Protein AF-A0A7X3R872-F1 (afdb_monomer_lite)

Sequence (64 aa):
MDIDQAVTLTQDRLAQEGDTMGELLGHFRDRISPILIGDPEWKRILDCAGKLPITLGALPFGFE

pLDDT: mean 83.24, std 11.64, range [41.97, 95.62]

Secondary structure (DSSP, 8-state):
--HHHHHHHHHHHHHHH-SBHHHHHHHTGGGS-TTTS-HHHHHHHHHHHTTSBGGGGGS-----

Foldseek 3Di:
DDLVVQLVVVLVVQVVVDFWQLSVVVVCPVVDDCVVPPPVRNVVVSVVGRVHGSSVVSDPPDDD

Structure (mmCIF, N/CA/C/O backbone):
data_AF-A0A7X3R872-F1
#
_entry.id   AF-A0A7X3R872-F1
#
loop_
_atom_site.group_PDB
_atom_site.id
_atom_site.type_symbol
_atom_site.label_atom_id
_atom_site.label_alt_id
_atom_site.label_comp_id
_atom_site.label_asym_id
_atom_site.label_entity_id
_atom_site.label_seq_id
_atom_site.pdbx_PDB_ins_code
_atom_site.Cartn_x
_atom_site.Cartn_y
_atom_site.Cartn_z
_atom_site.occupancy
_atom_site.B_iso_or_equiv
_atom_site.auth_seq_id
_atom_site.auth_comp_id
_atom_site.auth_asym_id
_atom_site.auth_atom_id
_atom_site.pdbx_PDB_model_num
ATOM 1 N N . MET A 1 1 ? 4.925 -18.967 -21.296 1.00 60.16 1 MET A N 1
ATOM 2 C CA . MET A 1 1 ? 5.446 -17.652 -20.882 1.00 60.16 1 MET A CA 1
ATOM 3 C C . MET A 1 1 ? 6.460 -17.928 -19.795 1.00 60.16 1 MET A C 1
ATOM 5 O O . MET A 1 1 ? 6.135 -18.711 -18.910 1.00 60.16 1 MET A O 1
ATOM 9 N N . ASP A 1 2 ? 7.677 -17.417 -19.942 1.00 82.00 2 ASP A N 1
ATOM 10 C CA . ASP A 1 2 ? 8.750 -17.592 -18.959 1.00 82.00 2 ASP A CA 1
ATOM 11 C C . ASP A 1 2 ? 8.409 -16.803 -17.677 1.00 82.00 2 ASP A C 1
ATOM 13 O O . ASP A 1 2 ? 7.803 -15.730 -17.768 1.00 82.00 2 ASP A O 1
ATOM 17 N N . ILE A 1 3 ? 8.730 -17.346 -16.499 1.00 73.88 3 ILE A N 1
ATOM 18 C CA . ILE A 1 3 ? 8.447 -16.711 -15.200 1.00 73.88 3 ILE A CA 1
ATOM 19 C C . ILE A 1 3 ? 9.210 -15.390 -15.099 1.00 73.88 3 ILE A C 1
ATOM 21 O O . ILE A 1 3 ? 8.634 -14.394 -14.666 1.00 73.88 3 ILE A O 1
ATOM 25 N N . ASP A 1 4 ? 10.446 -15.344 -15.596 1.00 76.44 4 ASP A N 1
ATOM 26 C CA . ASP A 1 4 ? 11.256 -14.125 -15.580 1.00 76.44 4 ASP A CA 1
ATOM 27 C C . ASP A 1 4 ? 10.623 -13.019 -16.437 1.00 76.44 4 ASP A C 1
ATOM 29 O O . ASP A 1 4 ? 10.509 -11.871 -16.007 1.00 76.44 4 ASP A O 1
ATOM 33 N N . GLN A 1 5 ? 10.085 -13.374 -17.610 1.00 78.12 5 GLN A N 1
ATOM 34 C CA . GLN A 1 5 ? 9.325 -12.434 -18.445 1.00 78.12 5 GLN A CA 1
ATOM 35 C C . GLN A 1 5 ? 8.061 -11.927 -17.748 1.00 78.12 5 GLN A C 1
ATOM 37 O O . GLN A 1 5 ? 7.704 -10.758 -17.895 1.00 78.12 5 GLN A O 1
ATOM 42 N N . ALA A 1 6 ? 7.373 -12.793 -17.002 1.00 76.56 6 ALA A N 1
ATOM 43 C CA . ALA A 1 6 ? 6.176 -12.414 -16.264 1.00 76.56 6 ALA A CA 1
ATOM 44 C C . ALA A 1 6 ? 6.500 -11.411 -15.143 1.00 76.56 6 ALA A C 1
ATOM 46 O O . ALA A 1 6 ? 5.754 -10.449 -14.944 1.00 76.56 6 ALA A O 1
ATOM 47 N N . VAL A 1 7 ? 7.627 -11.603 -14.450 1.00 78.69 7 VAL A N 1
ATOM 48 C CA . VAL A 1 7 ? 8.096 -10.710 -13.383 1.00 78.69 7 VAL A CA 1
ATOM 49 C C . VAL A 1 7 ? 8.461 -9.344 -13.951 1.00 78.69 7 VAL A C 1
ATOM 51 O O . VAL A 1 7 ? 7.948 -8.342 -13.459 1.00 78.69 7 VAL A O 1
ATOM 54 N N . THR A 1 8 ? 9.256 -9.283 -15.024 1.00 79.44 8 THR A N 1
ATOM 55 C CA . THR A 1 8 ? 9.648 -8.006 -15.645 1.00 79.44 8 THR A CA 1
ATOM 56 C C . THR A 1 8 ? 8.436 -7.212 -16.133 1.00 79.44 8 THR A C 1
ATOM 58 O O . THR A 1 8 ? 8.302 -6.036 -15.812 1.00 79.44 8 THR A O 1
ATOM 61 N N . LEU A 1 9 ? 7.488 -7.864 -16.815 1.00 80.56 9 LEU A N 1
ATOM 62 C CA . LEU A 1 9 ? 6.255 -7.206 -17.268 1.00 80.56 9 LEU A CA 1
ATOM 63 C C . LEU A 1 9 ? 5.414 -6.668 -16.103 1.00 80.56 9 LEU A C 1
ATOM 65 O O . LEU A 1 9 ? 4.781 -5.618 -16.217 1.00 80.56 9 LEU A O 1
ATOM 69 N N . THR A 1 10 ? 5.399 -7.383 -14.978 1.00 79.00 10 THR A N 1
ATOM 70 C CA . THR A 1 10 ? 4.662 -6.964 -13.781 1.00 79.00 10 THR A CA 1
ATOM 71 C C . THR A 1 10 ? 5.373 -5.808 -13.074 1.00 79.00 10 THR A C 1
ATOM 73 O O . THR A 1 10 ? 4.704 -4.889 -12.613 1.00 79.00 10 THR A O 1
ATOM 76 N N . GLN A 1 11 ? 6.710 -5.799 -13.037 1.00 78.88 11 GLN A N 1
ATOM 77 C CA . GLN A 1 11 ? 7.502 -4.682 -12.508 1.00 78.88 11 GLN A CA 1
ATOM 78 C C . GLN A 1 11 ? 7.282 -3.403 -13.312 1.00 78.88 11 GLN A C 1
ATOM 80 O O . GLN A 1 11 ? 6.984 -2.368 -12.718 1.00 78.88 11 GLN A O 1
ATOM 85 N N . ASP A 1 12 ? 7.365 -3.488 -14.642 1.00 78.81 12 ASP A N 1
ATOM 86 C CA . ASP A 1 12 ? 7.154 -2.346 -15.537 1.00 78.81 12 ASP A CA 1
ATOM 87 C C . ASP A 1 12 ? 5.747 -1.770 -15.388 1.00 78.81 12 ASP A C 1
ATOM 89 O O . ASP A 1 12 ? 5.559 -0.554 -15.385 1.00 78.81 12 ASP A O 1
ATOM 93 N N . ARG A 1 13 ? 4.745 -2.640 -15.226 1.00 79.38 13 ARG A N 1
ATOM 94 C CA . ARG A 1 13 ? 3.368 -2.209 -14.998 1.00 79.38 13 ARG A CA 1
ATOM 95 C C . ARG A 1 13 ? 3.188 -1.564 -13.621 1.00 79.38 13 ARG A C 1
ATOM 97 O O . ARG A 1 13 ? 2.560 -0.517 -13.534 1.00 79.38 13 ARG A O 1
ATOM 104 N N . LEU A 1 14 ? 3.734 -2.154 -12.558 1.00 78.56 14 LEU 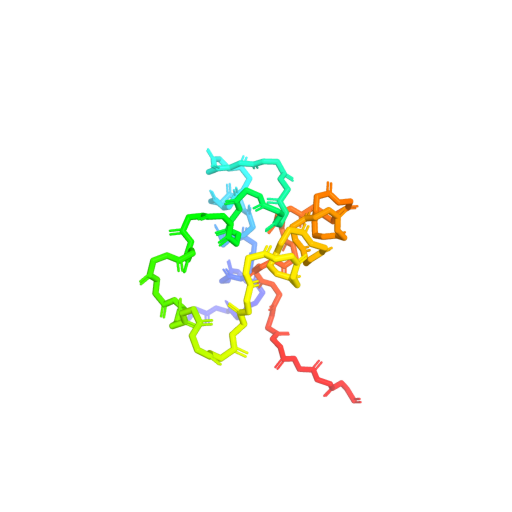A N 1
ATOM 105 C CA . LEU A 1 14 ? 3.633 -1.594 -11.205 1.00 78.56 14 LEU A CA 1
ATOM 106 C C . LEU A 1 14 ? 4.336 -0.239 -11.097 1.00 78.56 14 LEU A C 1
ATOM 108 O O . LEU A 1 14 ? 3.796 0.667 -10.474 1.00 78.56 14 LEU A O 1
ATOM 112 N N . ALA A 1 15 ? 5.479 -0.066 -11.764 1.00 75.94 15 ALA A N 1
ATOM 113 C CA . ALA A 1 15 ? 6.183 1.213 -11.832 1.00 75.94 15 ALA A CA 1
ATOM 114 C C . ALA A 1 15 ? 5.374 2.327 -12.531 1.00 75.94 15 ALA A C 1
ATOM 116 O O . ALA A 1 15 ? 5.695 3.501 -12.379 1.00 75.94 15 ALA A O 1
ATOM 117 N N . GLN A 1 16 ? 4.333 1.985 -13.300 1.00 78.31 16 GLN A N 1
ATOM 118 C CA . GLN A 1 16 ? 3.400 2.960 -13.880 1.00 78.31 16 GLN A CA 1
ATOM 119 C C . GLN A 1 16 ? 2.225 3.290 -12.948 1.00 78.31 16 GLN A C 1
ATOM 121 O O . GLN A 1 16 ? 1.565 4.308 -13.146 1.00 78.31 16 GLN A O 1
ATOM 126 N N . GLU A 1 17 ? 1.936 2.431 -11.967 1.00 74.31 17 GLU A N 1
ATOM 127 C CA . GLU A 1 17 ? 0.805 2.577 -11.042 1.00 74.31 17 GLU A CA 1
ATOM 128 C C . GLU A 1 17 ? 1.187 3.351 -9.760 1.00 74.31 17 GLU A C 1
ATOM 130 O O . GLU A 1 17 ? 0.301 3.888 -9.098 1.00 74.31 17 GLU A O 1
ATOM 135 N N . GLY A 1 18 ? 2.482 3.466 -9.436 1.00 75.75 18 GLY A N 1
ATOM 136 C CA . GLY A 1 18 ? 2.991 4.252 -8.306 1.00 75.75 18 GLY A CA 1
ATOM 137 C C . GLY A 1 18 ? 4.500 4.094 -8.095 1.00 75.75 18 GLY A C 1
ATOM 138 O O . GLY A 1 18 ? 5.174 3.408 -8.859 1.00 75.75 18 GLY A O 1
ATOM 139 N N . ASP A 1 19 ? 5.023 4.702 -7.032 1.00 82.19 19 ASP A N 1
ATOM 140 C CA . ASP A 1 19 ? 6.448 4.678 -6.680 1.00 82.19 19 ASP A CA 1
ATOM 141 C C . ASP A 1 19 ? 6.746 3.677 -5.551 1.00 82.19 19 ASP A C 1
ATOM 143 O O . ASP A 1 19 ? 7.802 3.030 -5.526 1.00 82.19 19 ASP A O 1
ATOM 147 N N . THR A 1 20 ? 5.815 3.511 -4.601 1.00 91.50 20 THR A N 1
ATOM 148 C CA . THR A 1 20 ? 6.082 2.767 -3.355 1.00 91.50 20 THR A CA 1
ATOM 149 C C . THR A 1 20 ? 5.084 1.651 -3.065 1.00 91.50 20 THR A C 1
ATOM 151 O O . THR A 1 20 ? 3.914 1.697 -3.442 1.00 91.50 20 THR A O 1
ATOM 154 N N . MET A 1 21 ? 5.519 0.652 -2.291 1.00 90.12 21 MET A N 1
ATOM 155 C CA . MET A 1 21 ? 4.619 -0.382 -1.765 1.00 90.12 21 MET A CA 1
ATOM 156 C C . MET A 1 21 ? 3.542 0.196 -0.837 1.00 90.12 21 MET A C 1
ATOM 158 O O . MET A 1 21 ? 2.478 -0.401 -0.690 1.00 90.12 21 MET A O 1
ATOM 162 N N . GLY A 1 22 ? 3.799 1.348 -0.208 1.00 91.81 22 GLY A N 1
ATOM 163 C CA . GLY A 1 22 ? 2.809 2.048 0.610 1.00 91.81 22 GLY A CA 1
ATOM 164 C C . GLY A 1 22 ? 1.594 2.492 -0.205 1.00 91.81 22 GLY A C 1
ATOM 165 O O . GLY A 1 22 ? 0.464 2.305 0.237 1.00 91.81 22 GLY A O 1
ATOM 166 N N . GLU A 1 23 ? 1.806 3.004 -1.416 1.00 88.88 23 GLU A N 1
ATOM 167 C CA . GLU A 1 23 ? 0.722 3.407 -2.322 1.00 88.88 23 GLU A CA 1
ATOM 168 C C . GLU A 1 23 ? -0.097 2.195 -2.774 1.00 88.88 23 GLU A C 1
ATOM 170 O O . GLU A 1 23 ? -1.323 2.184 -2.632 1.00 88.88 23 GLU A O 1
ATOM 175 N N . LEU A 1 24 ? 0.588 1.125 -3.194 1.00 87.81 24 LEU A N 1
ATOM 176 C CA . LEU A 1 24 ? -0.049 -0.134 -3.580 1.00 87.81 24 LEU A CA 1
ATOM 177 C C . LEU A 1 24 ? -0.916 -0.709 -2.452 1.00 87.81 24 LEU A C 1
ATOM 179 O O . LEU A 1 24 ? -2.070 -1.075 -2.669 1.00 87.81 24 LEU A O 1
ATOM 183 N N . LEU A 1 25 ? -0.376 -0.787 -1.232 1.00 89.31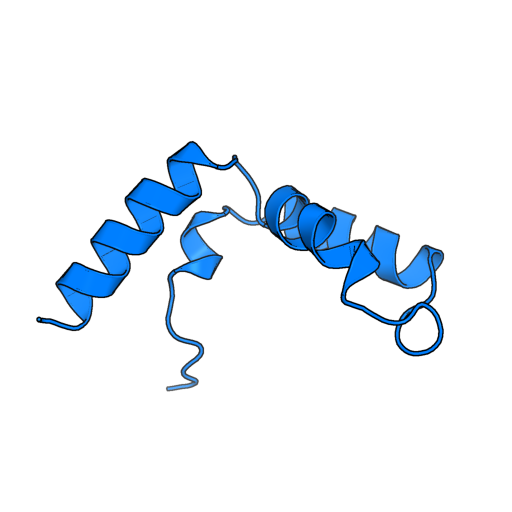 25 LEU A N 1
ATOM 184 C CA . LEU A 1 25 ? -1.126 -1.285 -0.080 1.00 89.31 25 LEU A CA 1
ATOM 185 C C . LEU A 1 25 ? -2.281 -0.353 0.282 1.00 89.31 25 LEU A C 1
ATOM 187 O O . LEU A 1 25 ? -3.365 -0.843 0.595 1.00 89.31 25 LEU A O 1
ATOM 191 N N . GLY A 1 26 ? -2.085 0.964 0.186 1.00 90.25 26 GLY A N 1
ATOM 192 C CA . GLY A 1 26 ? -3.117 1.973 0.414 1.00 90.25 26 GLY A CA 1
ATOM 193 C C . GLY A 1 26 ? -4.379 1.721 -0.412 1.00 90.25 26 GLY A C 1
ATOM 194 O O . GLY A 1 26 ? -5.478 1.741 0.144 1.00 90.25 26 GLY A O 1
ATOM 195 N N . HIS A 1 27 ? -4.231 1.365 -1.693 1.00 88.31 27 HIS A N 1
ATOM 196 C CA . HIS A 1 27 ? -5.353 1.000 -2.570 1.00 88.31 27 HIS A CA 1
ATOM 197 C C . HIS A 1 27 ? -6.143 -0.230 -2.102 1.00 88.31 27 HIS A C 1
ATOM 199 O O . HIS A 1 27 ? -7.311 -0.393 -2.455 1.00 88.31 27 HIS A O 1
ATOM 205 N N . PHE A 1 28 ? -5.537 -1.099 -1.293 1.00 87.94 28 PHE A N 1
ATOM 206 C CA . PHE A 1 28 ? -6.176 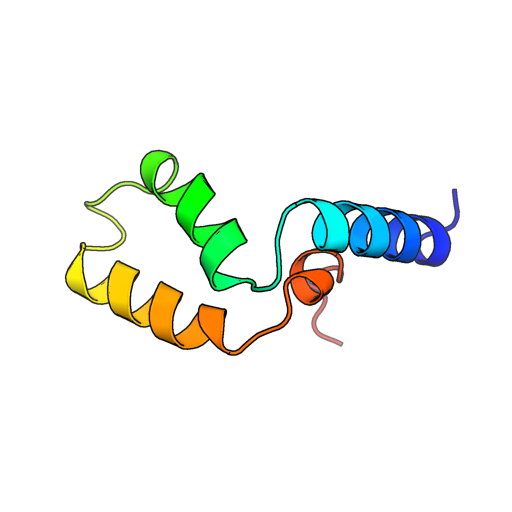-2.303 -0.770 1.00 87.94 28 PHE A CA 1
ATOM 207 C C . PHE A 1 28 ? -6.729 -2.154 0.649 1.00 87.94 28 PHE A C 1
ATOM 209 O O . PHE A 1 28 ? -7.247 -3.137 1.186 1.00 87.94 28 PHE A O 1
ATOM 216 N N . ARG A 1 29 ? -6.697 -0.953 1.246 1.00 89.12 29 ARG A N 1
ATOM 217 C CA . ARG A 1 29 ? -7.240 -0.709 2.594 1.00 89.12 29 ARG A CA 1
ATOM 218 C C . ARG A 1 29 ? -8.669 -1.229 2.759 1.00 89.12 29 ARG A C 1
ATOM 220 O O . ARG A 1 29 ? -8.965 -1.860 3.773 1.00 89.12 29 ARG A O 1
ATOM 227 N N . ASP A 1 30 ? -9.517 -1.011 1.757 1.00 90.62 30 ASP A N 1
ATOM 228 C CA . ASP A 1 30 ? -10.935 -1.395 1.781 1.00 90.62 30 ASP A CA 1
ATOM 229 C C . ASP A 1 30 ? -11.153 -2.909 1.659 1.00 90.62 30 ASP A C 1
ATOM 231 O O . ASP A 1 30 ? -12.213 -3.428 2.006 1.00 90.62 30 ASP A O 1
ATOM 235 N N . ARG A 1 31 ? -10.140 -3.648 1.191 1.00 90.38 31 ARG A N 1
ATOM 236 C CA . ARG A 1 31 ? -10.169 -5.117 1.111 1.00 90.38 31 ARG A CA 1
ATOM 237 C C . ARG A 1 31 ? -9.754 -5.784 2.418 1.00 90.38 31 ARG A C 1
ATOM 239 O O . ARG A 1 31 ? -9.948 -6.989 2.564 1.00 90.38 31 ARG A O 1
ATOM 246 N N . ILE A 1 32 ? -9.173 -5.032 3.352 1.00 87.88 32 ILE A N 1
ATOM 247 C CA . ILE A 1 32 ? -8.708 -5.541 4.639 1.00 87.88 32 ILE A CA 1
ATOM 248 C C . ILE A 1 32 ? -9.679 -5.080 5.716 1.00 87.88 32 ILE A C 1
ATOM 250 O O . ILE A 1 32 ? -9.881 -3.888 5.939 1.00 87.88 32 ILE A O 1
ATOM 254 N N . SER A 1 33 ? -10.288 -6.039 6.410 1.00 90.06 33 SER A N 1
ATOM 255 C CA . SER A 1 33 ? -11.220 -5.714 7.485 1.00 90.06 33 SER A CA 1
ATOM 256 C C . SER A 1 33 ? -10.510 -4.918 8.593 1.00 90.06 33 SER A C 1
ATOM 258 O O . SER A 1 33 ? -9.469 -5.372 9.076 1.00 90.06 33 SER A O 1
ATOM 260 N N . PRO A 1 34 ? -11.078 -3.788 9.059 1.00 87.62 34 PRO A N 1
ATOM 261 C CA . PRO A 1 34 ? -10.536 -3.021 10.187 1.00 87.62 34 PRO A CA 1
ATOM 262 C C . PRO A 1 34 ? -10.459 -3.830 11.493 1.00 87.62 34 PRO A C 1
ATOM 264 O O . PRO A 1 34 ? -9.740 -3.453 12.410 1.00 87.62 34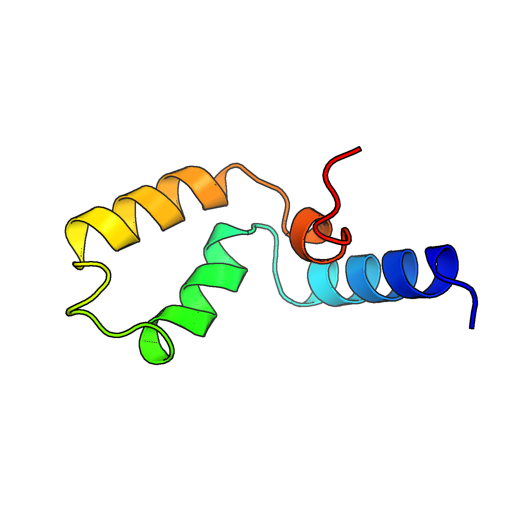 PRO A O 1
ATOM 267 N N . ILE A 1 35 ? -11.189 -4.947 11.589 1.00 93.06 35 ILE A N 1
ATOM 268 C CA . ILE A 1 35 ? -11.137 -5.860 12.740 1.00 93.06 35 ILE A CA 1
ATOM 269 C C . ILE A 1 35 ? -9.827 -6.660 12.753 1.00 93.06 35 ILE A C 1
ATOM 271 O O . ILE A 1 35 ? -9.338 -7.019 13.820 1.00 93.06 35 ILE A O 1
ATOM 275 N N . LEU A 1 36 ? -9.264 -6.957 11.577 1.00 91.19 36 LEU A N 1
ATOM 276 C CA . LEU A 1 36 ? -8.011 -7.707 11.460 1.00 91.19 36 LEU A CA 1
ATOM 277 C C . LEU A 1 36 ? -6.802 -6.807 11.704 1.00 91.19 36 LEU A C 1
ATOM 279 O O . LEU A 1 36 ? -5.838 -7.227 12.338 1.00 91.19 36 LEU A O 1
ATOM 283 N N . ILE A 1 37 ? -6.854 -5.581 11.182 1.00 91.38 37 ILE A N 1
ATOM 284 C CA . ILE A 1 37 ? -5.806 -4.576 11.333 1.00 91.38 37 ILE A CA 1
ATOM 285 C C . ILE A 1 37 ? -6.486 -3.234 11.601 1.00 91.38 37 ILE A C 1
ATOM 287 O O . ILE A 1 37 ? -7.198 -2.716 10.738 1.00 91.38 37 ILE A O 1
ATOM 291 N N . GLY A 1 38 ? -6.261 -2.686 12.795 1.00 94.19 38 GLY A N 1
ATOM 292 C CA . GLY A 1 38 ? -6.763 -1.371 13.177 1.00 94.19 38 GLY A CA 1
ATOM 293 C C . GLY A 1 38 ? -6.084 -0.242 12.401 1.00 94.19 38 GLY A C 1
ATOM 294 O O . GLY A 1 38 ? -5.026 -0.416 11.795 1.00 94.19 38 GLY A O 1
ATOM 295 N N . ASP A 1 39 ? -6.688 0.945 12.421 1.00 92.62 39 ASP A N 1
ATOM 296 C CA . ASP A 1 39 ? -6.154 2.105 11.697 1.00 92.62 39 ASP A CA 1
ATOM 297 C C . ASP A 1 39 ? -4.737 2.530 12.144 1.00 92.62 39 ASP A C 1
ATOM 299 O O . ASP A 1 39 ? -3.924 2.867 11.276 1.00 92.62 39 ASP A O 1
ATOM 303 N N . PRO A 1 40 ? -4.371 2.494 13.446 1.00 95.19 40 PRO A N 1
ATOM 304 C CA . PRO A 1 40 ? -3.003 2.795 13.874 1.00 95.19 40 PRO A CA 1
ATOM 305 C C . PRO A 1 40 ? -1.976 1.794 13.333 1.00 95.19 40 PRO A C 1
ATOM 307 O O . PRO A 1 40 ? -0.892 2.188 12.894 1.00 95.19 40 PRO A O 1
ATOM 310 N N . GLU A 1 41 ? -2.304 0.503 13.357 1.00 94.88 41 GLU A N 1
ATOM 311 C CA . GLU A 1 41 ? -1.457 -0.572 12.844 1.00 94.88 41 GLU A CA 1
ATOM 312 C C . GLU A 1 41 ? -1.324 -0.477 11.326 1.00 94.88 41 GLU A C 1
ATOM 314 O O . GLU A 1 41 ? -0.216 -0.569 10.798 1.00 94.88 41 GLU A O 1
ATOM 319 N N . TRP A 1 42 ? -2.429 -0.209 10.631 1.00 94.81 42 TRP A N 1
ATOM 320 C CA . TRP A 1 42 ? -2.437 0.002 9.191 1.00 94.81 42 TRP A CA 1
ATOM 321 C C . TRP A 1 42 ? -1.534 1.165 8.784 1.00 94.81 42 TRP A C 1
ATOM 323 O O . TRP A 1 42 ? -0.698 1.020 7.894 1.00 94.81 42 TRP A O 1
ATOM 333 N N . LYS A 1 43 ? -1.627 2.301 9.484 1.00 94.69 43 LYS A N 1
ATOM 334 C CA . LYS A 1 43 ? -0.755 3.452 9.233 1.00 94.69 43 LYS A CA 1
ATOM 335 C C . LYS A 1 43 ? 0.724 3.092 9.388 1.00 94.69 43 LYS A C 1
ATOM 337 O O . LYS A 1 43 ? 1.525 3.451 8.533 1.00 94.69 43 LYS A O 1
ATOM 342 N N . ARG A 1 44 ? 1.089 2.333 10.428 1.00 95.62 44 ARG A N 1
ATOM 343 C CA . ARG A 1 44 ? 2.475 1.862 10.613 1.00 95.62 44 ARG A CA 1
ATOM 344 C C . ARG A 1 44 ? 2.941 0.960 9.470 1.00 95.62 44 ARG A C 1
ATOM 346 O O . ARG A 1 44 ? 4.099 1.046 9.073 1.00 95.62 44 ARG A O 1
ATOM 353 N N . ILE A 1 45 ? 2.060 0.109 8.943 1.00 93.38 45 ILE A N 1
ATOM 354 C CA . ILE A 1 45 ? 2.362 -0.728 7.775 1.00 93.38 45 ILE A CA 1
ATOM 355 C C . ILE A 1 45 ? 2.631 0.151 6.552 1.00 93.38 45 ILE A C 1
ATOM 357 O O . ILE A 1 45 ? 3.645 -0.056 5.890 1.00 93.38 45 ILE A O 1
ATOM 361 N N . LEU A 1 46 ? 1.785 1.152 6.287 1.00 93.94 46 LEU A N 1
ATOM 362 C CA . LEU A 1 46 ? 1.994 2.092 5.183 1.00 93.94 46 LEU A CA 1
ATOM 363 C C . LEU A 1 46 ? 3.299 2.883 5.338 1.00 93.94 46 LEU A C 1
ATOM 365 O O . LEU A 1 46 ? 4.051 2.990 4.376 1.00 93.94 46 LEU A O 1
ATOM 369 N N . ASP A 1 47 ? 3.614 3.367 6.543 1.00 95.31 47 ASP A N 1
ATOM 370 C CA . ASP A 1 47 ? 4.856 4.105 6.820 1.00 95.31 47 ASP A CA 1
ATOM 371 C C . ASP A 1 47 ? 6.109 3.240 6.582 1.00 95.31 47 ASP A C 1
ATOM 373 O O . ASP A 1 47 ? 7.145 3.724 6.116 1.00 95.31 47 ASP A O 1
ATOM 377 N N . CYS A 1 48 ? 6.039 1.944 6.902 1.00 94.00 48 CYS A N 1
ATOM 378 C CA . CYS A 1 48 ? 7.106 0.994 6.600 1.00 94.00 48 CYS A CA 1
ATOM 379 C C . CYS A 1 48 ? 7.183 0.686 5.099 1.00 94.00 48 CYS A C 1
ATOM 381 O O . CYS A 1 48 ? 8.270 0.715 4.522 1.00 94.00 48 CYS A O 1
ATOM 383 N N . ALA A 1 49 ? 6.045 0.420 4.460 1.00 92.19 49 ALA A N 1
ATOM 384 C CA . ALA A 1 49 ? 5.962 0.063 3.048 1.00 92.19 49 ALA A CA 1
ATOM 385 C C . ALA A 1 49 ? 6.290 1.237 2.111 1.00 92.19 49 ALA A C 1
ATOM 387 O O . ALA A 1 49 ? 6.821 1.020 1.028 1.00 92.19 49 ALA A O 1
ATOM 388 N N . GLY A 1 50 ? 6.069 2.482 2.537 1.00 9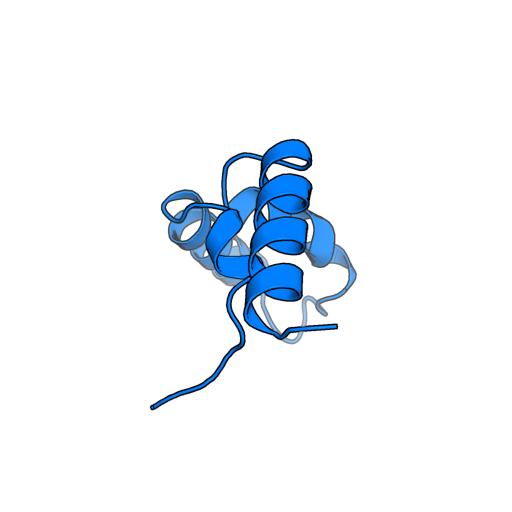3.31 50 GLY A N 1
ATOM 389 C CA . GLY A 1 50 ? 6.456 3.685 1.793 1.00 93.31 50 GLY A CA 1
ATOM 390 C C . GLY A 1 50 ? 7.969 3.832 1.592 1.00 93.31 50 GLY A C 1
ATOM 391 O O . GLY A 1 50 ? 8.409 4.635 0.781 1.00 93.31 50 GLY A O 1
ATOM 392 N N . LYS A 1 51 ? 8.784 3.044 2.305 1.00 93.12 51 LYS A N 1
ATOM 393 C CA . LYS A 1 51 ? 10.246 2.989 2.130 1.00 93.12 51 LYS A CA 1
ATOM 394 C C . LYS A 1 51 ? 10.687 1.934 1.115 1.00 93.12 51 LYS A C 1
ATOM 396 O O . LYS A 1 51 ? 11.880 1.814 0.849 1.00 93.12 51 LYS A O 1
ATOM 401 N N . LEU A 1 52 ? 9.750 1.134 0.610 1.00 90.31 52 LEU A N 1
ATOM 402 C CA . LEU A 1 52 ? 10.008 0.016 -0.286 1.00 90.31 52 LEU A CA 1
ATOM 403 C C . LEU A 1 52 ? 9.516 0.350 -1.701 1.00 90.31 52 LEU A C 1
ATOM 405 O O . LEU A 1 52 ? 8.399 0.857 -1.842 1.00 90.31 52 LEU A O 1
ATOM 409 N N . PRO A 1 53 ? 10.302 0.043 -2.749 1.00 87.56 53 PRO A N 1
ATOM 410 C CA . PRO A 1 53 ? 9.891 0.295 -4.124 1.00 87.56 53 PRO A CA 1
ATOM 411 C C . PRO A 1 53 ? 8.728 -0.622 -4.515 1.00 87.56 53 PRO A C 1
ATOM 413 O O . PRO A 1 53 ? 8.720 -1.806 -4.164 1.00 87.56 53 PRO A O 1
ATOM 416 N N . ILE A 1 54 ? 7.766 -0.090 -5.274 1.00 85.38 54 ILE A N 1
ATOM 417 C CA . ILE A 1 54 ? 6.558 -0.826 -5.689 1.00 85.38 54 ILE A CA 1
ATOM 418 C C . ILE A 1 54 ? 6.867 -2.103 -6.492 1.00 85.38 54 ILE A C 1
ATOM 420 O O . ILE A 1 54 ? 6.101 -3.065 -6.471 1.00 85.38 54 ILE A O 1
ATOM 424 N N . THR A 1 55 ? 8.025 -2.151 -7.156 1.00 81.75 55 THR A N 1
ATOM 425 C CA . THR A 1 55 ? 8.484 -3.284 -7.975 1.00 81.75 55 THR A CA 1
ATOM 426 C C . THR A 1 55 ? 8.702 -4.569 -7.174 1.00 81.75 55 THR A C 1
ATOM 428 O O . THR A 1 55 ? 8.687 -5.652 -7.760 1.00 81.75 55 THR A O 1
ATOM 431 N N . LEU A 1 56 ? 8.828 -4.492 -5.840 1.00 82.38 56 LEU A N 1
ATOM 432 C CA . LEU A 1 56 ? 8.835 -5.681 -4.978 1.00 82.38 56 LEU A CA 1
ATOM 433 C C . LEU A 1 56 ? 7.509 -6.451 -5.032 1.00 82.38 56 LEU A C 1
ATOM 435 O O . LEU A 1 56 ? 7.514 -7.660 -4.832 1.00 82.38 56 LEU A O 1
ATOM 439 N N . GLY A 1 57 ? 6.390 -5.792 -5.348 1.00 78.56 57 GLY A N 1
ATOM 440 C CA . GLY A 1 57 ? 5.090 -6.448 -5.514 1.00 78.56 57 GLY A CA 1
ATOM 441 C C . GLY A 1 57 ? 5.016 -7.405 -6.710 1.00 78.56 57 GLY A C 1
ATOM 442 O O . GLY A 1 57 ? 4.117 -8.239 -6.764 1.00 78.56 57 GLY A O 1
ATOM 443 N N . ALA A 1 58 ? 5.957 -7.311 -7.653 1.00 77.44 58 ALA A N 1
ATOM 444 C CA . ALA A 1 58 ? 6.072 -8.233 -8.783 1.00 77.44 58 ALA A CA 1
ATOM 445 C C . ALA A 1 58 ? 6.924 -9.468 -8.473 1.00 77.44 58 ALA A C 1
ATOM 447 O O . ALA A 1 58 ? 6.948 -10.404 -9.274 1.00 77.44 58 ALA A O 1
ATOM 448 N N . LEU A 1 59 ? 7.654 -9.467 -7.354 1.00 76.62 59 LEU A N 1
ATOM 449 C CA . LEU A 1 59 ? 8.454 -10.620 -6.979 1.00 76.62 59 LEU A CA 1
ATOM 450 C C . LEU A 1 59 ? 7.528 -11.731 -6.474 1.00 76.62 59 LEU A C 1
ATOM 452 O O . LEU A 1 59 ? 6.640 -11.471 -5.655 1.00 76.62 59 LEU A O 1
ATOM 456 N N . PRO A 1 60 ? 7.715 -12.979 -6.931 1.00 66.38 60 PRO A N 1
ATOM 457 C CA . PRO A 1 60 ? 7.007 -14.102 -6.348 1.00 66.38 60 PRO A CA 1
ATOM 458 C C . PRO A 1 60 ? 7.368 -14.196 -4.861 1.00 66.38 60 PRO A C 1
ATOM 460 O O . PRO A 1 60 ? 8.542 -14.172 -4.493 1.00 66.38 60 PRO A O 1
ATOM 463 N N . PHE A 1 61 ? 6.360 -14.313 -3.994 1.00 59.88 61 PHE A N 1
ATOM 464 C CA . PHE A 1 61 ? 6.579 -14.660 -2.592 1.00 59.88 61 PHE A CA 1
ATOM 465 C C . PHE A 1 61 ? 7.091 -16.105 -2.527 1.00 59.88 61 PHE A C 1
ATOM 467 O O . PHE A 1 61 ? 6.307 -17.053 -2.499 1.00 59.88 61 PHE A O 1
ATOM 474 N N 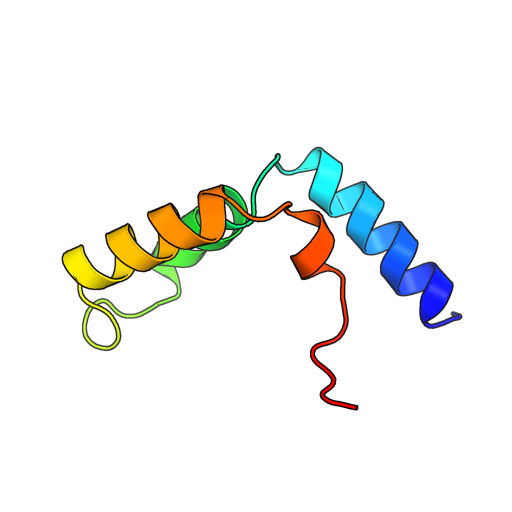. GLY A 1 62 ? 8.411 -16.265 -2.547 1.00 47.25 62 GLY A N 1
ATOM 475 C CA . GLY A 1 62 ? 9.111 -17.532 -2.396 1.00 47.25 62 GLY A CA 1
ATOM 476 C C . GLY A 1 62 ? 10.265 -17.343 -1.425 1.00 47.25 62 GLY A C 1
ATOM 477 O O . GLY A 1 62 ? 11.220 -16.638 -1.728 1.00 47.25 62 GLY A O 1
ATOM 478 N N . PHE A 1 63 ? 10.141 -17.935 -0.240 1.00 50.28 63 PHE A N 1
ATOM 479 C CA . PHE A 1 63 ? 11.302 -18.243 0.584 1.00 50.28 63 PHE A CA 1
ATOM 480 C C . PHE A 1 63 ? 12.151 -19.242 -0.211 1.00 50.28 63 PHE A C 1
ATOM 482 O O . PHE A 1 63 ? 11.616 -20.271 -0.630 1.00 50.28 63 PHE A O 1
ATOM 489 N N . GLU A 1 64 ? 13.419 -18.917 -0.452 1.00 41.97 64 GLU A N 1
ATOM 490 C CA . GLU A 1 64 ? 14.425 -19.943 -0.756 1.00 41.97 64 GLU A CA 1
ATOM 491 C C . GLU A 1 64 ? 14.688 -20.808 0.484 1.00 41.97 64 GLU A C 1
ATOM 493 O O . GLU A 1 64 ? 14.700 -20.250 1.610 1.00 41.97 64 GLU A O 1
#

Radius of gyration: 13.4 Å; chains: 1; bounding box: 26×25×35 Å